Protein AF-A0A937ZVK9-F1 (afdb_monomer)

Mean predicted aligned error: 10.4 Å

Radius of gyration: 21.18 Å; Cα contacts (8 Å, |Δi|>4): 97; chains: 1; bounding box: 48×32×56 Å

pLDDT: mean 84.06, std 21.48, range [32.56, 97.94]

Foldseek 3Di:
DVVLQVVQVVQCVDPPDPDNHRPHDVRLPDADPNWHDDDDPHTPSNDDDDDDDDDDDDDDPPVVLVPDPDRDDQLFDFFFDDDPPPVVDDPPPPVRVLVRVVVRCVSRPDPDDDDDPDPPPPCPPPVPPPPPDDDDD

Secondary structure (DSSP, 8-state):
-HHHHHHHHHHHT-TT-S-----HHHHHSS-BTTB-EEETTEETTTSPPP-----------HHHHHTSTT----S--------S-GGGS-TTT-HHHHHHHHHHHHHS--SS-----TT-SS-TTTTTSSTT-PPP-

Structure (mmCIF, N/CA/C/O backbone):
data_AF-A0A937ZVK9-F1
#
_entry.id   AF-A0A937ZVK9-F1
#
loop_
_atom_site.group_PDB
_atom_site.id
_atom_site.type_symbol
_atom_site.label_atom_id
_atom_site.label_alt_id
_atom_site.label_comp_id
_atom_site.label_asym_id
_atom_site.label_entity_id
_atom_site.label_seq_id
_atom_site.pdbx_PDB_ins_code
_atom_site.Cartn_x
_atom_site.Cartn_y
_atom_site.Cartn_z
_atom_site.occupancy
_atom_site.B_iso_or_equiv
_atom_site.auth_seq_id
_atom_site.auth_comp_id
_atom_site.auth_asym_id
_atom_site.auth_atom_id
_atom_site.pdbx_PDB_model_num
ATOM 1 N N . MET A 1 1 ? 7.097 -7.601 -14.529 1.00 85.44 1 MET A N 1
ATOM 2 C CA . MET A 1 1 ? 7.194 -7.720 -13.062 1.00 85.44 1 MET A CA 1
ATOM 3 C C . MET A 1 1 ? 5.941 -8.402 -12.511 1.00 85.44 1 MET A C 1
ATOM 5 O O . MET A 1 1 ? 4.836 -7.990 -12.846 1.00 85.44 1 MET A O 1
ATOM 9 N N . ARG A 1 2 ? 6.080 -9.438 -11.664 1.00 95.50 2 ARG A N 1
ATOM 10 C CA . ARG A 1 2 ? 4.927 -10.175 -11.091 1.00 95.50 2 ARG A CA 1
ATOM 11 C C . ARG A 1 2 ? 4.076 -9.333 -10.129 1.00 95.50 2 ARG A C 1
ATOM 13 O O . ARG A 1 2 ? 2.863 -9.505 -10.084 1.00 95.50 2 ARG A O 1
ATOM 20 N N . ILE A 1 3 ? 4.695 -8.413 -9.385 1.00 96.81 3 ILE A N 1
ATOM 21 C CA . ILE A 1 3 ? 3.987 -7.553 -8.422 1.00 96.81 3 ILE A CA 1
ATOM 22 C C . ILE A 1 3 ? 3.055 -6.575 -9.148 1.00 96.81 3 ILE A C 1
ATOM 24 O O . ILE A 1 3 ? 1.878 -6.509 -8.803 1.00 96.81 3 ILE A O 1
ATOM 28 N N . ALA A 1 4 ? 3.545 -5.881 -10.181 1.00 96.81 4 ALA A N 1
ATOM 29 C CA . ALA A 1 4 ? 2.725 -4.981 -10.991 1.00 96.8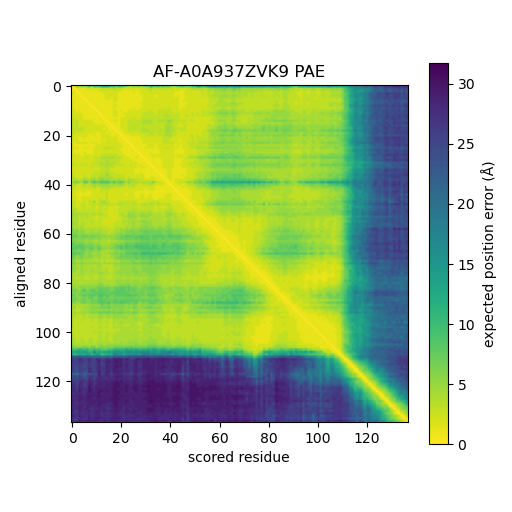1 4 ALA A CA 1
ATOM 30 C C . ALA A 1 4 ? 1.522 -5.709 -11.617 1.00 96.81 4 ALA A C 1
ATOM 32 O O . ALA A 1 4 ? 0.391 -5.258 -11.458 1.00 96.81 4 ALA A O 1
ATOM 33 N N . ALA A 1 5 ? 1.743 -6.878 -12.232 1.00 97.75 5 ALA A N 1
ATOM 34 C CA . ALA A 1 5 ? 0.668 -7.679 -12.823 1.00 97.75 5 ALA A CA 1
ATOM 35 C C . ALA A 1 5 ? -0.421 -8.039 -11.796 1.00 97.75 5 ALA A C 1
ATOM 37 O O . ALA A 1 5 ? -1.598 -7.779 -12.027 1.00 97.75 5 ALA A O 1
ATOM 38 N N . LYS A 1 6 ? -0.029 -8.534 -10.613 1.00 97.81 6 LYS A N 1
ATOM 39 C CA . LYS A 1 6 ? -0.964 -8.816 -9.510 1.00 97.81 6 LYS A CA 1
ATOM 40 C C . LYS A 1 6 ? -1.751 -7.569 -9.093 1.00 97.81 6 LYS A C 1
ATOM 42 O O . LYS A 1 6 ? -2.959 -7.637 -8.889 1.00 97.81 6 LYS A O 1
ATOM 47 N N . ASN A 1 7 ? -1.075 -6.430 -8.946 1.00 97.06 7 ASN A N 1
ATOM 48 C CA . ASN A 1 7 ? -1.726 -5.187 -8.536 1.00 97.06 7 ASN A CA 1
ATOM 49 C C . ASN A 1 7 ? -2.757 -4.722 -9.579 1.00 97.06 7 ASN A C 1
ATOM 51 O O . ASN A 1 7 ? -3.841 -4.285 -9.201 1.00 97.06 7 ASN A O 1
ATOM 55 N N . HIS A 1 8 ? -2.448 -4.863 -10.870 1.00 97.44 8 HIS A N 1
ATOM 56 C CA . HIS A 1 8 ? -3.358 -4.540 -11.970 1.00 97.44 8 HIS A CA 1
ATOM 57 C C . HIS A 1 8 ? -4.545 -5.510 -12.085 1.00 97.44 8 HIS A C 1
ATOM 59 O O . HIS A 1 8 ? -5.658 -5.058 -12.346 1.00 97.44 8 HIS A O 1
ATOM 65 N N . ALA A 1 9 ? -4.354 -6.801 -11.806 1.00 97.81 9 ALA A N 1
ATOM 66 C CA . ALA A 1 9 ? -5.454 -7.762 -11.709 1.00 97.81 9 ALA A CA 1
ATOM 67 C C . ALA A 1 9 ? -6.410 -7.407 -10.552 1.00 97.81 9 ALA A C 1
ATOM 69 O O . ALA A 1 9 ? -7.615 -7.264 -10.750 1.00 97.81 9 ALA A O 1
ATOM 70 N N . ASN A 1 10 ? -5.870 -7.136 -9.357 1.00 97.38 10 ASN A N 1
ATOM 71 C CA . ASN A 1 10 ? -6.672 -6.711 -8.203 1.00 97.38 10 ASN A CA 1
ATOM 72 C C . ASN A 1 10 ? -7.416 -5.390 -8.461 1.00 97.38 10 ASN A C 1
ATOM 74 O O . ASN A 1 10 ? -8.541 -5.204 -7.996 1.00 97.38 10 ASN A O 1
ATOM 78 N N . ALA A 1 11 ? -6.800 -4.472 -9.212 1.00 96.62 11 ALA A N 1
ATOM 79 C CA . ALA A 1 11 ? -7.377 -3.173 -9.535 1.00 96.62 11 ALA A CA 1
ATOM 80 C C . ALA A 1 11 ? -8.713 -3.282 -10.287 1.00 96.62 11 ALA A C 1
ATOM 82 O O . ALA A 1 11 ? -9.603 -2.473 -10.041 1.00 96.62 11 ALA A O 1
ATOM 83 N N . VAL A 1 12 ? -8.908 -4.288 -11.149 1.00 97.94 12 VAL A N 1
ATOM 84 C CA . VAL A 1 12 ? -10.161 -4.464 -11.914 1.00 97.94 12 VAL A CA 1
ATOM 85 C C . VAL A 1 12 ? -11.389 -4.607 -11.002 1.00 97.94 12 VAL A C 1
ATOM 87 O O . VAL A 1 12 ? -12.488 -4.168 -11.358 1.00 97.94 12 VAL A O 1
ATOM 90 N N . HIS A 1 13 ? -11.195 -5.142 -9.796 1.00 97.69 13 HIS A N 1
ATOM 91 C CA . HIS A 1 13 ? -12.251 -5.352 -8.806 1.00 97.69 13 HIS A CA 1
ATOM 92 C C . HIS A 1 13 ? -12.500 -4.143 -7.894 1.00 97.69 13 HIS A C 1
ATOM 94 O O . HIS A 1 13 ? -13.473 -4.137 -7.145 1.00 97.69 13 HIS A O 1
ATOM 100 N N . ASN A 1 14 ? -11.661 -3.105 -7.958 1.00 96.94 14 ASN A N 1
ATOM 101 C CA . ASN A 1 14 ? -11.826 -1.893 -7.164 1.00 96.94 14 ASN A CA 1
ATOM 102 C C . ASN A 1 14 ? -12.481 -0.781 -8.008 1.00 96.94 14 ASN A C 1
ATOM 104 O O . ASN A 1 14 ? -11.835 -0.261 -8.919 1.00 96.94 14 ASN A O 1
ATOM 108 N N . PRO A 1 15 ? -13.723 -0.354 -7.713 1.00 96.38 15 PRO A N 1
ATOM 109 C CA . PRO A 1 15 ? -14.381 0.710 -8.472 1.00 96.38 15 PRO A CA 1
ATOM 110 C C . PRO A 1 15 ? -13.707 2.083 -8.326 1.00 96.38 15 PRO A C 1
ATOM 112 O O . PRO A 1 15 ? -13.919 2.940 -9.176 1.00 96.38 15 PRO A O 1
ATOM 115 N N . PHE A 1 16 ? -12.880 2.287 -7.297 1.00 95.75 16 PHE A N 1
ATOM 116 C CA . PHE A 1 16 ? -12.209 3.561 -7.017 1.00 95.75 16 PHE A CA 1
ATOM 117 C C . PHE A 1 16 ? -10.805 3.669 -7.625 1.00 95.75 16 PHE A C 1
ATOM 119 O O . PHE A 1 16 ? -10.096 4.648 -7.394 1.00 95.75 16 PHE A O 1
ATOM 126 N N . VAL A 1 17 ? -10.345 2.656 -8.363 1.00 95.75 17 VAL A N 1
ATOM 127 C CA . VAL A 1 17 ? -9.000 2.688 -8.940 1.00 95.75 17 VAL A CA 1
ATOM 128 C C . VAL A 1 17 ? -8.934 3.625 -10.147 1.00 95.75 17 VAL A C 1
ATOM 130 O O . VAL A 1 17 ? -9.829 3.646 -10.988 1.00 95.75 17 VAL A O 1
ATOM 133 N N . ARG A 1 18 ? -7.822 4.350 -10.303 1.00 93.94 18 ARG A N 1
ATOM 134 C CA . ARG A 1 18 ? -7.633 5.239 -11.461 1.00 93.94 18 ARG A CA 1
ATOM 135 C C . ARG A 1 18 ? -7.324 4.507 -12.771 1.00 93.94 18 ARG A C 1
ATOM 137 O O . ARG A 1 18 ? -7.702 4.982 -13.833 1.00 93.94 18 ARG A O 1
ATOM 144 N N . ILE A 1 19 ? -6.621 3.372 -12.721 1.00 92.38 19 ILE A N 1
ATOM 145 C CA . ILE A 1 19 ? -6.506 2.453 -13.866 1.00 92.38 19 ILE A CA 1
ATOM 146 C C . ILE A 1 19 ? -7.199 1.155 -13.506 1.00 92.38 19 ILE A C 1
ATOM 148 O O . ILE A 1 19 ? -6.662 0.346 -12.753 1.00 92.38 19 ILE A O 1
ATOM 152 N N . ARG A 1 20 ? -8.374 0.949 -14.094 1.00 95.62 20 ARG A N 1
ATOM 153 C CA . ARG A 1 20 ? -9.175 -0.257 -13.909 1.00 95.62 20 ARG A CA 1
ATOM 154 C C . ARG A 1 20 ? -8.953 -1.230 -15.064 1.00 95.62 20 ARG A C 1
ATOM 156 O O . ARG A 1 20 ? -9.856 -1.512 -15.842 1.00 95.62 20 ARG A O 1
ATOM 163 N N . ARG A 1 21 ? -7.705 -1.680 -15.215 1.00 95.38 21 ARG A N 1
ATOM 164 C CA . ARG A 1 21 ? -7.278 -2.574 -16.297 1.00 95.38 21 ARG A CA 1
ATOM 165 C C . ARG A 1 21 ? -6.253 -3.574 -15.787 1.00 95.38 21 ARG A C 1
ATOM 167 O O . ARG A 1 21 ? -5.234 -3.160 -15.227 1.00 95.38 21 ARG A O 1
ATOM 174 N N . ASP A 1 22 ? -6.503 -4.849 -16.063 1.00 97.19 22 ASP A N 1
ATOM 175 C CA . ASP A 1 22 ? -5.486 -5.884 -15.953 1.00 97.19 22 ASP A CA 1
ATOM 176 C C . ASP A 1 22 ? -4.530 -5.770 -17.146 1.00 97.19 22 ASP A C 1
ATOM 178 O O . ASP A 1 22 ? -4.947 -5.757 -18.306 1.00 97.19 22 ASP A O 1
ATOM 182 N N . LEU A 1 23 ? -3.245 -5.602 -16.849 1.00 95.88 23 LEU A N 1
ATOM 183 C CA . LEU A 1 23 ? -2.192 -5.476 -17.851 1.00 95.88 23 LEU A CA 1
ATOM 184 C C . LEU A 1 23 ? -1.501 -6.815 -18.127 1.00 95.88 23 LEU A C 1
ATOM 186 O O . LEU A 1 23 ? -0.860 -6.956 -19.163 1.00 95.88 23 LEU A O 1
ATOM 190 N N . GLY A 1 24 ? -1.614 -7.791 -17.225 1.00 97.06 24 GLY A N 1
ATOM 191 C CA . GLY A 1 24 ? -0.896 -9.055 -17.328 1.00 97.06 24 GLY A CA 1
ATOM 192 C C . GLY A 1 24 ? 0.623 -8.937 -17.141 1.00 97.06 24 GLY A C 1
ATOM 193 O O . GLY A 1 24 ? 1.218 -7.853 -17.077 1.00 97.06 24 GLY A O 1
ATOM 194 N N . PHE A 1 25 ? 1.280 -10.092 -17.024 1.00 97.50 25 PHE A N 1
ATOM 195 C CA . PHE A 1 25 ? 2.725 -10.166 -16.803 1.00 97.50 25 PHE A CA 1
ATOM 196 C C . PHE A 1 25 ? 3.525 -9.723 -18.032 1.00 97.50 25 PHE A C 1
ATOM 198 O O . PHE A 1 25 ? 4.467 -8.943 -17.877 1.00 97.50 25 PHE A O 1
ATOM 205 N N . ASP A 1 26 ? 3.121 -10.156 -19.227 1.00 97.31 26 ASP A N 1
ATOM 206 C CA . ASP A 1 26 ? 3.858 -9.919 -20.476 1.00 97.31 26 ASP A CA 1
ATOM 207 C C . ASP A 1 26 ? 3.914 -8.442 -20.866 1.00 97.31 26 ASP A C 1
ATOM 209 O O . ASP A 1 26 ? 4.878 -8.007 -21.483 1.00 97.31 26 ASP A O 1
ATOM 213 N N . PHE A 1 27 ? 2.938 -7.636 -20.440 1.00 96.94 27 PHE A N 1
ATOM 214 C CA . PHE A 1 27 ? 3.010 -6.181 -20.576 1.00 96.94 27 PHE A CA 1
ATOM 215 C C . PHE A 1 27 ? 3.898 -5.544 -19.498 1.00 96.94 27 PHE A C 1
ATOM 217 O O . PHE A 1 27 ? 4.691 -4.641 -19.767 1.00 96.94 27 PHE A O 1
ATOM 224 N N . CYS A 1 28 ? 3.769 -6.000 -18.249 1.00 96.94 28 CYS A N 1
ATOM 225 C CA . CYS A 1 28 ? 4.472 -5.409 -17.108 1.00 96.94 28 CYS A CA 1
ATOM 226 C C . CYS A 1 28 ? 5.962 -5.787 -17.039 1.00 96.94 28 CYS A C 1
ATOM 228 O O . CYS A 1 28 ? 6.670 -5.292 -16.163 1.00 96.94 28 CYS A O 1
ATOM 230 N N . ASN A 1 29 ? 6.441 -6.757 -17.824 1.00 95.88 29 ASN A N 1
ATOM 231 C CA . ASN A 1 29 ? 7.787 -7.321 -17.685 1.00 95.88 29 ASN A CA 1
ATOM 232 C C . ASN A 1 29 ? 8.867 -6.746 -18.610 1.00 95.88 29 ASN A C 1
ATOM 234 O O . ASN A 1 29 ? 9.938 -6.419 -18.097 1.00 95.88 29 ASN A O 1
ATOM 238 N N . PRO A 1 30 ? 8.656 -6.620 -19.927 1.00 95.81 30 PRO A N 1
ATOM 239 C CA . PRO A 1 30 ? 9.646 -6.024 -20.807 1.00 95.81 30 PRO A CA 1
ATOM 240 C C . PRO A 1 30 ? 9.595 -4.495 -20.735 1.00 95.81 30 PRO A C 1
ATOM 242 O O . PRO A 1 30 ? 8.565 -3.894 -20.423 1.00 95.81 30 PRO A O 1
ATOM 245 N N . VAL A 1 31 ? 10.727 -3.865 -21.040 1.00 96.94 31 VAL A N 1
ATOM 246 C CA . VAL A 1 31 ? 10.738 -2.443 -21.399 1.00 96.94 31 VAL A CA 1
ATOM 247 C C . VAL A 1 31 ? 10.094 -2.313 -22.779 1.00 96.94 31 VAL A C 1
ATOM 249 O O . VAL A 1 31 ? 10.354 -3.125 -23.662 1.00 96.94 31 VAL A O 1
ATOM 252 N N . SER A 1 32 ? 9.232 -1.318 -22.958 1.00 96.75 32 SER A N 1
ATOM 253 C CA . SER A 1 32 ? 8.613 -1.009 -24.252 1.00 96.75 32 SER A CA 1
ATOM 254 C C . SER A 1 32 ? 8.248 0.468 -24.330 1.00 96.75 32 SER A C 1
ATOM 256 O O . SER A 1 32 ? 8.200 1.142 -23.302 1.00 96.75 32 SER A O 1
ATOM 258 N N . ASP A 1 33 ? 7.866 0.953 -25.510 1.00 97.06 33 ASP A N 1
ATOM 259 C CA . ASP A 1 33 ? 7.380 2.330 -25.692 1.00 97.06 33 ASP A CA 1
ATOM 260 C C . ASP A 1 33 ? 6.178 2.649 -24.784 1.00 97.06 33 ASP A C 1
ATOM 262 O O . ASP A 1 33 ? 5.997 3.768 -24.302 1.00 97.06 33 ASP A O 1
ATOM 266 N N . ARG A 1 34 ? 5.354 1.634 -24.482 1.00 95.06 34 ARG A N 1
ATOM 267 C CA . ARG A 1 34 ? 4.197 1.746 -23.577 1.00 95.06 34 ARG A CA 1
ATOM 268 C C . ARG A 1 34 ? 4.505 1.358 -22.129 1.00 95.06 34 ARG A C 1
ATOM 270 O O . ARG A 1 34 ? 3.636 1.514 -21.269 1.00 95.06 34 ARG A O 1
ATOM 277 N N . ASN A 1 35 ? 5.708 0.895 -21.826 1.00 96.81 35 ASN A N 1
ATOM 278 C CA . ASN A 1 35 ? 6.172 0.635 -20.468 1.00 96.81 35 ASN A CA 1
ATOM 279 C C . ASN A 1 35 ?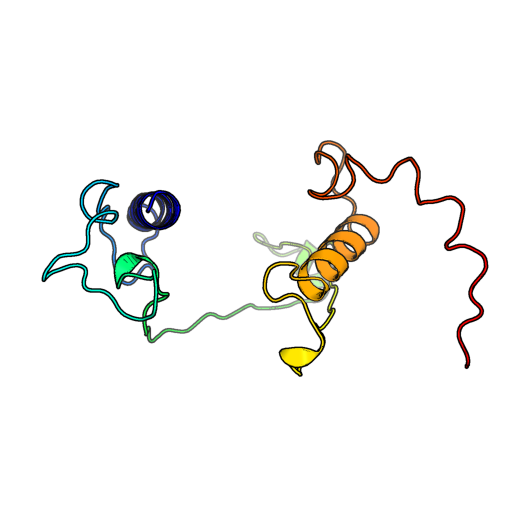 7.673 0.955 -20.356 1.00 96.81 35 ASN A C 1
ATOM 281 O O . ASN A 1 35 ? 8.490 0.040 -20.210 1.00 96.81 35 ASN A O 1
ATOM 285 N N . PRO A 1 36 ? 8.050 2.240 -20.500 1.00 97.31 36 PRO A N 1
ATOM 286 C CA . PRO A 1 36 ? 9.450 2.629 -20.561 1.00 97.31 36 PRO A CA 1
ATOM 287 C C . PRO A 1 36 ? 10.123 2.483 -19.195 1.00 97.31 36 PRO A C 1
ATOM 289 O O . PRO A 1 36 ? 9.456 2.421 -18.155 1.00 97.31 36 PRO A O 1
ATOM 292 N N . CYS A 1 37 ? 11.455 2.463 -19.211 1.00 97.12 37 CYS A N 1
ATOM 293 C CA . CYS A 1 37 ? 12.257 2.625 -18.005 1.00 97.12 37 CYS A CA 1
ATOM 294 C C . CYS A 1 37 ? 12.036 4.028 -17.415 1.00 97.12 37 CYS A C 1
ATOM 296 O O . CYS A 1 37 ? 11.961 5.007 -18.156 1.00 97.12 37 CYS A O 1
ATOM 298 N N . VAL A 1 38 ? 11.912 4.110 -16.090 1.00 96.31 38 VAL A N 1
ATOM 299 C CA . VAL A 1 38 ? 11.725 5.364 -15.344 1.00 96.31 38 VAL A CA 1
ATOM 300 C C . VAL A 1 38 ? 12.957 5.675 -14.500 1.00 96.31 38 VAL A C 1
ATOM 302 O O . VAL A 1 38 ? 13.457 6.793 -14.540 1.00 96.31 38 VAL A O 1
ATOM 305 N N . ALA A 1 39 ? 13.456 4.693 -13.744 1.00 94.12 39 ALA A N 1
ATOM 306 C CA . ALA A 1 39 ? 14.642 4.849 -12.906 1.00 94.12 39 ALA A CA 1
ATOM 307 C C . ALA A 1 39 ? 15.311 3.493 -12.656 1.00 94.12 39 ALA A C 1
ATOM 309 O O . ALA A 1 39 ? 14.681 2.580 -12.122 1.00 94.12 39 ALA A O 1
ATOM 310 N N . GLY A 1 40 ? 16.593 3.357 -13.004 1.00 90.62 40 GLY A N 1
ATOM 311 C CA . GLY A 1 40 ? 17.341 2.110 -12.811 1.00 90.62 40 GLY A CA 1
ATOM 312 C C . GLY A 1 40 ? 16.598 0.892 -13.395 1.00 90.62 40 GLY A C 1
ATOM 313 O O . GLY A 1 40 ? 16.300 0.890 -14.586 1.00 90.62 40 GLY A O 1
ATOM 314 N N . PRO A 1 41 ? 16.272 -0.144 -12.598 1.00 90.75 41 PRO A N 1
ATOM 315 C CA . PRO A 1 41 ? 15.545 -1.323 -13.080 1.00 90.75 41 PRO A CA 1
ATOM 316 C C . PRO A 1 41 ? 14.015 -1.138 -13.166 1.00 90.75 41 PRO A C 1
ATOM 318 O O . PRO A 1 41 ? 13.315 -2.079 -13.562 1.00 90.75 41 PRO A O 1
ATOM 321 N N . PHE A 1 42 ? 13.480 0.018 -12.755 1.00 94.69 42 PHE A N 1
ATOM 322 C CA . PHE A 1 42 ? 12.042 0.257 -12.628 1.00 94.69 42 PHE A CA 1
ATOM 323 C C . PHE A 1 42 ? 11.419 0.770 -13.924 1.00 94.69 42 PHE A C 1
ATOM 325 O O . PHE A 1 42 ? 11.884 1.740 -14.526 1.00 94.69 42 PHE A O 1
ATOM 332 N N . ARG A 1 43 ? 10.310 0.141 -14.317 1.00 96.56 43 ARG A N 1
ATOM 333 C CA . ARG A 1 43 ? 9.468 0.534 -15.452 1.00 96.56 43 ARG A CA 1
ATOM 334 C C . ARG A 1 43 ? 8.270 1.341 -14.977 1.00 96.56 43 ARG A C 1
ATOM 336 O O . ARG A 1 43 ? 7.911 1.320 -13.802 1.00 96.56 43 ARG A O 1
ATOM 343 N N . ARG A 1 44 ? 7.569 1.982 -15.910 1.00 96.44 44 ARG A N 1
ATOM 344 C CA . ARG A 1 44 ? 6.365 2.774 -15.614 1.00 96.44 44 ARG A CA 1
ATOM 345 C C . ARG A 1 44 ? 5.289 2.007 -14.837 1.00 96.44 44 ARG A C 1
ATOM 347 O O . ARG A 1 44 ? 4.615 2.607 -14.006 1.00 96.44 44 ARG A O 1
ATOM 354 N N . THR A 1 45 ? 5.110 0.712 -15.092 1.00 96.69 45 THR A N 1
ATOM 355 C CA . THR A 1 45 ? 4.161 -0.136 -14.344 1.00 96.69 45 THR A CA 1
ATOM 356 C C . THR A 1 45 ? 4.616 -0.486 -12.927 1.00 96.69 45 THR A C 1
ATOM 358 O O . THR A 1 45 ? 3.797 -0.930 -12.128 1.00 96.69 45 THR A O 1
ATOM 361 N N . ASP A 1 46 ? 5.902 -0.319 -12.617 1.00 95.94 46 ASP A N 1
ATOM 362 C CA . ASP A 1 46 ? 6.478 -0.644 -11.308 1.00 95.94 46 ASP A CA 1
ATOM 363 C C . ASP A 1 46 ? 6.343 0.537 -10.330 1.00 95.94 46 ASP A C 1
ATOM 365 O O . ASP A 1 46 ? 6.369 0.355 -9.113 1.00 95.94 46 ASP A O 1
ATOM 369 N N . CYS A 1 47 ? 6.170 1.751 -10.855 1.00 95.00 47 CYS A N 1
ATOM 370 C CA . CYS A 1 47 ? 6.017 2.965 -10.067 1.00 95.00 47 CYS A CA 1
ATOM 371 C C . CYS A 1 47 ? 4.558 3.186 -9.648 1.00 95.00 47 CYS A C 1
ATOM 373 O O . CYS A 1 47 ? 3.620 2.995 -10.432 1.00 95.00 47 CYS A O 1
ATOM 375 N N . SER A 1 48 ? 4.363 3.677 -8.419 1.00 93.25 48 SER A N 1
ATOM 376 C CA . SER A 1 48 ? 3.076 4.257 -8.049 1.00 93.25 48 SER A CA 1
ATOM 377 C C . SER A 1 48 ? 2.779 5.432 -8.975 1.00 93.25 48 SER A C 1
ATOM 379 O O . SER A 1 48 ? 3.662 6.099 -9.518 1.00 93.25 48 SER A O 1
ATOM 381 N N . ARG A 1 49 ? 1.498 5.659 -9.211 1.00 89.81 49 ARG A N 1
ATOM 382 C CA . ARG A 1 49 ? 1.078 6.644 -10.188 1.00 89.81 49 ARG A CA 1
ATOM 383 C C . ARG A 1 49 ? 0.609 7.912 -9.477 1.00 89.81 49 ARG A C 1
ATOM 385 O O . ARG A 1 49 ? -0.163 7.822 -8.523 1.00 89.81 49 ARG A O 1
ATOM 392 N N . VAL A 1 50 ? 0.942 9.069 -10.040 1.00 94.12 50 VAL A N 1
ATOM 393 C CA . VAL A 1 50 ? 0.370 10.363 -9.636 1.00 94.12 50 VAL A CA 1
ATOM 394 C C . VAL A 1 50 ? -1.151 10.299 -9.770 1.00 94.12 50 VAL A C 1
ATOM 396 O O . VAL A 1 50 ? -1.654 9.899 -10.826 1.00 94.12 50 VAL A O 1
ATOM 399 N N . SER A 1 51 ? -1.862 10.576 -8.680 1.00 93.81 51 SER A N 1
ATOM 400 C CA . SER A 1 51 ? -3.315 10.440 -8.573 1.00 93.81 51 SER A CA 1
ATOM 401 C C . SER A 1 51 ? -3.873 11.570 -7.724 1.00 93.81 51 SER A C 1
ATOM 403 O O . SER A 1 51 ? -3.316 11.843 -6.665 1.00 93.81 51 SER A O 1
ATOM 405 N N . ASP A 1 52 ? -5.005 12.117 -8.146 1.00 96.12 52 ASP A N 1
ATOM 406 C CA . ASP A 1 52 ? -5.835 12.995 -7.326 1.00 96.12 52 ASP A CA 1
ATOM 407 C C . ASP A 1 52 ? -6.949 12.171 -6.671 1.00 96.12 52 ASP A C 1
ATOM 409 O O . ASP A 1 52 ? -7.439 11.197 -7.254 1.00 96.12 52 ASP A O 1
ATOM 413 N N . GLY A 1 53 ? -7.339 12.527 -5.448 1.00 93.81 53 GLY A N 1
ATOM 414 C CA . GLY A 1 53 ? -8.405 11.834 -4.730 1.00 93.81 53 GLY A CA 1
ATOM 415 C C . GLY A 1 53 ? -8.514 12.243 -3.265 1.00 93.81 53 GLY A C 1
ATOM 416 O O . GLY A 1 53 ? -7.656 12.944 -2.733 1.00 93.81 53 GLY A O 1
ATOM 417 N N . VAL A 1 54 ? -9.578 11.776 -2.611 1.00 96.94 54 VAL A N 1
ATOM 418 C CA . VAL A 1 54 ? -9.860 12.024 -1.192 1.00 96.94 54 VAL A CA 1
ATOM 419 C C . VAL A 1 54 ? -10.344 10.744 -0.516 1.00 96.94 54 VAL A C 1
ATOM 421 O O . VAL A 1 54 ? -11.038 9.929 -1.123 1.00 96.94 54 VAL A O 1
ATOM 424 N N . ALA A 1 55 ? -9.984 10.574 0.753 1.00 96.38 55 ALA A N 1
ATOM 425 C CA . ALA A 1 55 ? -10.517 9.543 1.632 1.00 96.38 55 ALA A CA 1
ATOM 426 C C . ALA A 1 55 ? -10.785 10.155 3.012 1.00 96.38 55 ALA A C 1
ATOM 428 O O . ALA A 1 55 ? -10.021 11.003 3.470 1.00 96.38 55 ALA A O 1
ATOM 429 N N . ALA A 1 56 ? -11.857 9.720 3.674 1.00 96.81 56 ALA A N 1
ATOM 430 C CA . ALA A 1 56 ? -12.240 10.191 5.001 1.00 96.81 56 ALA A CA 1
ATOM 431 C C . ALA A 1 56 ? -12.572 9.008 5.917 1.00 96.81 56 ALA A C 1
ATOM 433 O O . ALA A 1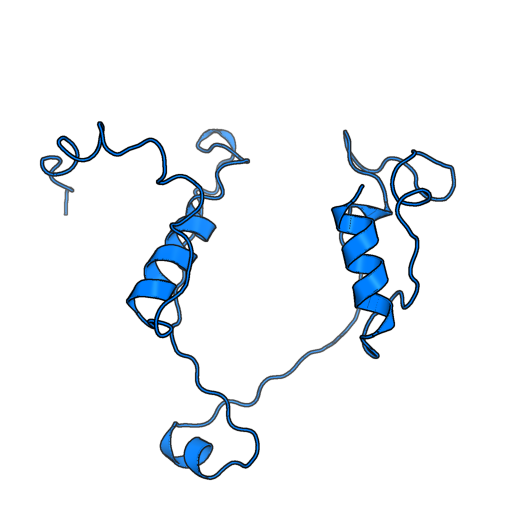 56 ? -13.113 7.996 5.470 1.00 96.81 56 ALA A O 1
ATOM 434 N N . ILE A 1 57 ? -12.253 9.150 7.205 1.00 94.94 57 ILE A N 1
ATOM 435 C CA . ILE A 1 57 ? -12.592 8.187 8.256 1.00 94.94 57 ILE A CA 1
ATOM 436 C C . ILE A 1 57 ? -13.284 8.958 9.378 1.00 94.94 57 ILE A C 1
ATOM 438 O O . ILE A 1 57 ? -12.756 9.961 9.854 1.00 94.94 57 ILE A O 1
ATOM 442 N N . VAL A 1 58 ? -14.443 8.471 9.820 1.00 94.19 58 VAL A N 1
ATOM 443 C CA . VAL A 1 58 ? -15.126 8.976 11.017 1.00 94.19 58 VAL A CA 1
ATOM 444 C C . VAL A 1 58 ? -14.696 8.126 12.203 1.00 94.19 58 VAL A C 1
ATOM 446 O O . VAL A 1 58 ? -14.758 6.897 12.148 1.00 94.19 58 VAL A O 1
ATOM 449 N N . ARG A 1 59 ? -14.236 8.778 13.270 1.00 94.56 59 ARG A N 1
ATOM 450 C CA . ARG A 1 59 ? -13.862 8.121 14.523 1.00 94.56 59 ARG A CA 1
ATOM 451 C C . ARG A 1 59 ? -14.879 8.479 15.593 1.00 94.56 59 ARG A C 1
ATOM 453 O O . ARG A 1 59 ? -15.282 9.632 15.695 1.00 94.56 59 ARG A O 1
ATOM 460 N N . ALA A 1 60 ? -15.244 7.485 16.385 1.00 95.12 60 ALA A N 1
ATOM 461 C CA . ALA A 1 60 ? -16.102 7.633 17.546 1.00 95.12 60 ALA A CA 1
ATOM 462 C C . ALA A 1 60 ? -15.448 6.937 18.742 1.00 95.12 60 ALA A C 1
ATOM 464 O O . ALA A 1 60 ? -14.556 6.097 18.573 1.00 95.12 60 ALA A O 1
ATOM 465 N N . GLU A 1 61 ? -15.885 7.306 19.940 1.00 95.12 61 GLU A N 1
ATOM 466 C CA . GLU A 1 61 ? -15.544 6.579 21.157 1.00 95.12 61 GLU A CA 1
ATOM 467 C C . GLU A 1 61 ? -16.077 5.142 21.099 1.00 95.12 61 GLU A C 1
ATOM 469 O O . GLU A 1 61 ? -17.034 4.859 20.380 1.00 95.12 61 GLU A O 1
ATOM 474 N N . ALA A 1 62 ? -15.450 4.224 21.838 1.00 92.94 62 ALA A N 1
ATOM 475 C CA . ALA A 1 62 ? -15.808 2.810 21.822 1.00 92.94 62 ALA A CA 1
ATOM 476 C C . ALA A 1 62 ? -17.277 2.560 22.201 1.00 92.94 62 ALA A C 1
ATOM 478 O O . ALA A 1 62 ? -17.922 1.744 21.547 1.00 92.94 62 ALA A O 1
ATOM 479 N N . GLU A 1 63 ? -17.813 3.278 23.194 1.00 94.81 63 GLU A N 1
ATOM 480 C CA . GLU A 1 63 ? -19.225 3.173 23.590 1.00 94.81 63 GLU A CA 1
ATOM 481 C C . GLU A 1 63 ? -20.174 3.596 22.464 1.00 94.81 63 GLU A C 1
ATOM 483 O O . GLU A 1 63 ? -21.064 2.840 22.086 1.00 94.81 63 GLU A O 1
ATOM 488 N N . VAL A 1 64 ? -19.926 4.745 21.831 1.00 95.81 64 VAL A N 1
ATOM 489 C CA . VAL A 1 64 ? -20.722 5.218 20.691 1.00 95.81 64 VAL A CA 1
ATOM 490 C C . VAL A 1 64 ? -20.588 4.260 19.506 1.00 95.81 64 VAL A C 1
ATOM 492 O O . VAL A 1 64 ? -21.580 3.886 18.883 1.00 95.81 64 VAL A O 1
ATOM 495 N N . ALA A 1 65 ? -19.363 3.825 19.200 1.00 94.81 65 ALA A N 1
ATOM 496 C CA . ALA A 1 65 ? -19.078 2.920 18.096 1.00 94.81 65 ALA A CA 1
ATOM 497 C C . ALA A 1 65 ? -19.742 1.547 18.273 1.00 94.81 65 ALA A C 1
ATOM 499 O O . ALA A 1 65 ? -20.150 0.956 17.277 1.00 94.81 65 ALA A O 1
ATOM 500 N N . ALA A 1 66 ? -19.902 1.056 19.507 1.00 92.94 66 ALA A N 1
ATOM 501 C CA . ALA A 1 66 ? -20.559 -0.222 19.792 1.00 92.94 66 ALA A CA 1
ATOM 502 C C . ALA A 1 66 ? -22.022 -0.268 19.319 1.00 92.94 66 ALA A C 1
ATOM 504 O O . ALA A 1 66 ? -22.548 -1.348 19.054 1.00 92.94 66 ALA A O 1
ATOM 505 N N . HIS A 1 67 ? -22.658 0.894 19.156 1.00 95.25 67 HIS A N 1
ATOM 506 C CA . HIS A 1 67 ? -24.021 1.017 18.646 1.00 95.25 67 HIS A CA 1
ATOM 507 C C . HIS A 1 67 ? -24.094 1.296 17.130 1.00 95.25 67 HIS A C 1
ATOM 509 O O . HIS A 1 67 ? -25.190 1.369 16.575 1.00 95.25 67 HIS A O 1
ATOM 515 N N . LEU A 1 68 ? -22.961 1.440 16.426 1.00 95.44 68 LEU A N 1
ATOM 516 C CA . LEU A 1 68 ? -22.931 1.716 14.984 1.00 95.44 68 LEU A CA 1
ATOM 517 C C . LEU A 1 68 ? -22.872 0.424 14.157 1.00 95.44 68 LEU A C 1
ATOM 519 O O . LEU A 1 68 ? -21.995 -0.418 14.337 1.00 95.44 68 LEU A O 1
ATOM 523 N N . ALA A 1 69 ? -23.730 0.321 13.139 1.00 94.75 69 ALA A N 1
ATOM 524 C CA . ALA A 1 69 ? -23.885 -0.888 12.319 1.00 94.75 69 ALA A CA 1
ATOM 525 C C . ALA A 1 69 ? -22.623 -1.343 11.550 1.00 94.75 69 ALA A C 1
ATOM 527 O O . ALA A 1 69 ? -22.538 -2.494 11.130 1.00 94.75 69 ALA A O 1
ATOM 528 N N . ARG A 1 70 ? -21.655 -0.447 11.312 1.00 93.19 70 ARG A N 1
ATOM 529 C CA . ARG A 1 70 ? -20.431 -0.725 10.530 1.00 93.19 70 ARG A CA 1
ATOM 530 C C . ARG A 1 70 ? -19.147 -0.404 11.296 1.00 93.19 70 ARG A C 1
ATOM 532 O O . ARG A 1 70 ? -18.124 -0.111 10.677 1.00 93.19 70 ARG A O 1
ATOM 539 N N . ALA A 1 71 ? -19.201 -0.409 12.626 1.00 94.50 71 ALA A N 1
ATOM 540 C CA . ALA A 1 71 ? -18.030 -0.122 13.440 1.00 94.50 71 ALA A CA 1
ATOM 541 C C . ALA A 1 71 ? -16.926 -1.170 13.245 1.00 94.50 71 ALA A C 1
ATOM 543 O O . ALA A 1 71 ? -17.167 -2.376 13.259 1.00 94.50 71 ALA A O 1
ATOM 544 N N . ILE A 1 72 ? -15.695 -0.682 13.104 1.00 92.81 72 ILE A N 1
ATOM 545 C CA . ILE A 1 72 ? -14.475 -1.486 13.161 1.00 92.81 72 ILE A CA 1
ATOM 546 C C . ILE A 1 72 ? -13.563 -0.913 14.245 1.00 92.81 72 ILE A C 1
ATOM 548 O O . ILE A 1 72 ? -13.428 0.302 14.379 1.00 92.81 72 ILE A O 1
ATOM 552 N N . GLY A 1 73 ? -12.948 -1.792 15.035 1.00 91.25 73 GLY A N 1
ATOM 553 C CA . GLY A 1 73 ? -12.022 -1.404 16.098 1.00 91.25 73 GLY A CA 1
ATOM 554 C C . GLY A 1 73 ? -10.565 -1.441 15.640 1.00 91.25 73 GLY A C 1
ATOM 555 O O . GLY A 1 73 ? -10.158 -2.347 14.911 1.00 91.25 73 GLY A O 1
ATOM 556 N N . PHE A 1 74 ? -9.756 -0.498 16.122 1.00 91.75 74 PHE A N 1
ATOM 557 C CA . PHE A 1 74 ? -8.299 -0.578 16.007 1.00 91.75 74 PHE A CA 1
ATOM 558 C C . PHE A 1 74 ? -7.759 -1.514 17.094 1.00 91.75 74 PHE A C 1
ATOM 560 O O . PHE A 1 74 ? -7.962 -1.260 18.277 1.00 91.75 74 PHE A O 1
ATOM 567 N N . ARG A 1 75 ? -7.084 -2.603 16.703 1.00 91.56 75 ARG A N 1
ATOM 568 C CA . ARG A 1 75 ? -6.496 -3.571 17.652 1.00 91.56 75 ARG A CA 1
ATOM 569 C C . ARG A 1 75 ? -5.140 -3.138 18.203 1.00 91.56 75 ARG A C 1
ATOM 571 O O . ARG A 1 75 ? -4.803 -3.519 19.312 1.00 91.56 75 ARG A O 1
ATOM 578 N N . ALA A 1 76 ? -4.389 -2.367 17.428 1.00 95.06 76 ALA A N 1
ATOM 579 C CA . ALA A 1 76 ? -3.114 -1.787 17.819 1.00 95.06 76 ALA A CA 1
ATOM 580 C C . ALA A 1 76 ? -2.883 -0.498 17.030 1.00 95.06 76 ALA A C 1
ATOM 582 O O . ALA A 1 76 ? -3.387 -0.359 15.907 1.00 95.06 76 ALA A O 1
ATOM 583 N N . ARG A 1 77 ? -2.083 0.419 17.582 1.00 94.44 77 ARG A N 1
ATOM 584 C CA . ARG A 1 77 ? -1.530 1.547 16.822 1.00 94.44 77 ARG A CA 1
ATOM 585 C C . ARG A 1 77 ? -0.057 1.725 17.186 1.00 94.44 77 ARG A C 1
ATOM 587 O O . ARG A 1 77 ? 0.281 2.191 18.266 1.00 94.44 77 ARG A O 1
ATOM 594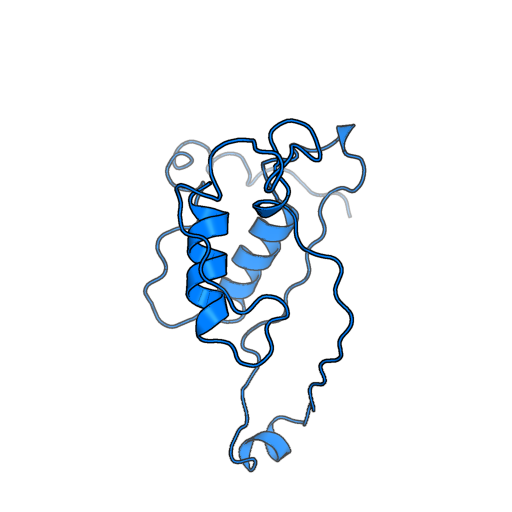 N N . VAL A 1 78 ? 0.835 1.386 16.264 1.00 97.38 78 VAL A N 1
ATOM 595 C CA . VAL A 1 78 ? 2.272 1.537 16.499 1.00 97.38 78 VAL A CA 1
ATOM 596 C C . VAL A 1 78 ? 2.892 2.398 15.420 1.00 97.38 78 VAL A C 1
ATOM 598 O O . VAL A 1 78 ? 2.674 2.181 14.231 1.00 97.38 78 VAL A O 1
ATOM 601 N N . GLN A 1 79 ? 3.709 3.349 15.860 1.00 97.31 79 GLN A N 1
ATOM 602 C CA . GLN A 1 79 ? 4.614 4.104 15.012 1.00 97.31 79 GLN A CA 1
ATOM 603 C C . GLN A 1 79 ? 6.056 3.695 15.329 1.00 97.31 79 GLN A C 1
ATOM 605 O O . GLN A 1 79 ? 6.453 3.598 16.491 1.00 97.31 79 GLN A O 1
ATOM 610 N N . ALA A 1 80 ? 6.849 3.502 14.283 1.00 96.12 80 ALA A N 1
ATOM 611 C CA . ALA A 1 80 ? 8.300 3.493 14.348 1.00 96.12 80 ALA A CA 1
ATOM 612 C C . ALA A 1 80 ? 8.834 4.205 13.101 1.00 96.12 80 ALA A C 1
ATOM 614 O O . ALA A 1 80 ? 8.181 4.197 12.058 1.00 96.12 80 ALA A O 1
ATOM 615 N N . ASN A 1 81 ? 10.000 4.827 13.223 1.00 94.69 81 ASN A N 1
ATOM 616 C CA . ASN A 1 81 ? 10.659 5.520 12.124 1.00 94.69 81 ASN A CA 1
ATOM 617 C C . ASN A 1 81 ? 11.955 4.788 11.779 1.00 94.69 81 ASN A C 1
ATOM 619 O O . ASN A 1 81 ? 12.606 4.233 12.665 1.00 94.69 81 ASN A O 1
ATOM 623 N N . ASP A 1 82 ? 12.334 4.834 10.508 1.00 93.06 82 ASP A N 1
ATOM 624 C CA . ASP A 1 82 ? 13.688 4.495 10.086 1.00 93.06 82 ASP A CA 1
ATOM 625 C C . ASP A 1 82 ? 14.650 5.662 10.337 1.00 93.06 82 ASP A C 1
ATOM 627 O O . ASP A 1 82 ? 14.250 6.825 10.456 1.00 93.06 82 ASP A O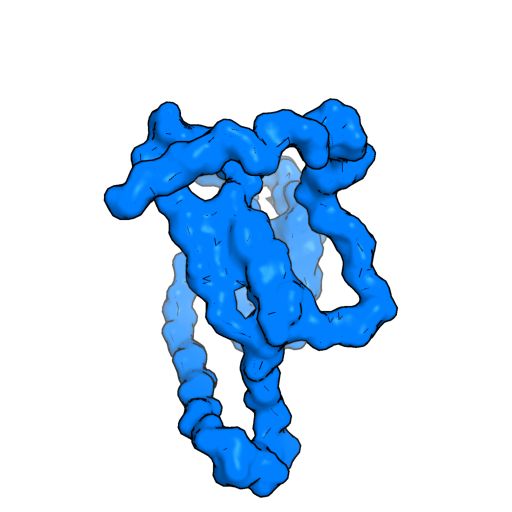 1
ATOM 631 N N . VAL A 1 83 ? 15.943 5.344 10.369 1.00 92.62 83 VAL A N 1
ATOM 632 C CA . VAL A 1 83 ? 17.010 6.348 10.355 1.00 92.62 83 VAL A CA 1
ATOM 633 C C . VAL A 1 83 ? 16.951 7.105 9.026 1.00 92.62 83 VAL A C 1
ATOM 635 O O . VAL A 1 83 ? 17.030 6.510 7.952 1.00 92.62 83 VAL A O 1
ATOM 638 N N . PHE A 1 84 ? 16.787 8.427 9.078 1.00 91.19 84 PHE A N 1
ATOM 639 C CA . PHE A 1 84 ? 16.597 9.220 7.863 1.00 91.19 84 PHE A CA 1
ATOM 640 C C . PHE A 1 84 ? 17.825 9.208 6.929 1.00 91.19 84 PHE A C 1
ATOM 642 O O . PHE A 1 84 ? 17.637 8.909 5.746 1.00 91.19 84 PHE A O 1
ATOM 649 N N . PRO A 1 85 ? 19.066 9.468 7.406 1.00 94.69 85 PRO A N 1
ATOM 650 C CA . PRO A 1 85 ? 20.249 9.452 6.547 1.00 94.69 85 PRO A CA 1
ATOM 651 C C . PRO A 1 85 ? 20.442 8.102 5.834 1.00 94.69 85 PRO A C 1
ATOM 653 O O . PRO A 1 85 ? 20.675 7.092 6.502 1.00 94.69 85 PRO A O 1
ATOM 656 N N . PRO A 1 86 ? 20.405 8.057 4.486 1.00 89.56 86 PRO A N 1
ATOM 657 C CA . PRO A 1 86 ? 20.549 6.803 3.744 1.00 89.56 86 PRO A CA 1
ATOM 658 C C . PRO A 1 86 ? 21.901 6.118 3.958 1.00 89.56 86 PRO A C 1
ATOM 660 O O . PRO A 1 86 ? 21.972 4.898 3.927 1.00 89.56 86 PRO A O 1
ATOM 663 N N . SER A 1 87 ? 22.963 6.888 4.217 1.00 95.19 87 SER A N 1
ATOM 664 C CA . SER A 1 87 ? 24.308 6.363 4.494 1.00 95.19 87 SER A CA 1
ATOM 665 C C . SER A 1 87 ? 24.403 5.558 5.792 1.00 95.19 87 SER A C 1
ATOM 667 O O . SER A 1 87 ? 25.379 4.841 5.986 1.00 95.19 87 SER A O 1
ATOM 669 N N . LEU A 1 88 ? 23.413 5.682 6.682 1.00 93.94 88 LEU A N 1
ATOM 670 C CA . LEU A 1 88 ? 23.401 5.037 7.994 1.00 93.94 88 LEU A CA 1
ATOM 671 C C . LEU A 1 88 ? 22.473 3.818 8.059 1.00 93.94 88 LEU A C 1
ATOM 673 O O . LEU A 1 88 ? 22.268 3.278 9.144 1.00 93.94 88 LEU A O 1
ATOM 677 N N . ARG A 1 89 ? 21.887 3.386 6.936 1.00 92.50 89 ARG A N 1
ATOM 678 C CA . ARG A 1 89 ? 20.968 2.242 6.919 1.00 92.50 89 ARG A CA 1
ATOM 679 C C . ARG A 1 89 ? 21.081 1.405 5.655 1.00 92.50 89 ARG A C 1
ATOM 681 O O . ARG A 1 89 ? 21.414 1.908 4.587 1.00 92.50 89 ARG A O 1
ATOM 688 N N . ASP A 1 90 ? 20.704 0.136 5.772 1.00 92.38 90 ASP A N 1
ATOM 689 C CA . ASP A 1 90 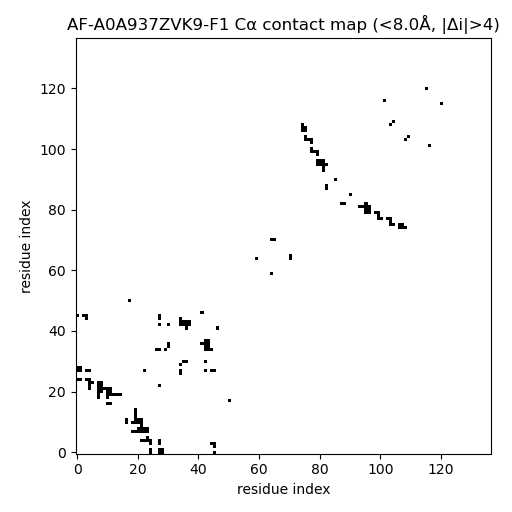? 20.429 -0.710 4.614 1.00 92.38 90 ASP A CA 1
ATOM 690 C C . ASP A 1 90 ? 19.049 -0.336 4.028 1.00 92.38 90 ASP A C 1
ATOM 692 O O . ASP A 1 90 ? 18.027 -0.466 4.714 1.00 92.38 90 ASP A O 1
ATOM 696 N N . PRO A 1 91 ? 18.967 0.138 2.769 1.00 87.38 91 PRO A N 1
ATOM 697 C CA . PRO A 1 91 ? 17.696 0.497 2.150 1.00 87.38 91 PRO A CA 1
ATOM 698 C C . PRO A 1 91 ? 16.757 -0.693 1.912 1.00 87.38 91 PRO A C 1
ATOM 700 O O . PRO A 1 91 ? 15.573 -0.464 1.671 1.00 87.38 91 PRO A O 1
ATOM 703 N N . LEU A 1 92 ? 17.253 -1.932 1.977 1.00 91.81 92 LEU A N 1
ATOM 704 C CA . LEU A 1 92 ? 16.464 -3.149 1.780 1.00 91.81 92 LEU A CA 1
ATOM 705 C C . LEU A 1 92 ? 15.943 -3.758 3.089 1.00 91.81 92 LEU A C 1
ATOM 707 O O . LEU A 1 92 ? 15.081 -4.635 3.033 1.00 91.81 92 LEU A O 1
ATOM 711 N N . ALA A 1 93 ? 16.432 -3.308 4.250 1.00 92.19 93 ALA A N 1
ATOM 712 C CA . ALA A 1 93 ? 16.064 -3.879 5.547 1.00 92.19 93 ALA A CA 1
ATOM 713 C C . ALA A 1 93 ? 14.682 -3.421 6.049 1.00 92.19 93 ALA A C 1
ATOM 715 O O . ALA A 1 93 ? 13.957 -4.215 6.648 1.00 92.19 93 ALA A O 1
ATOM 716 N N . PHE A 1 94 ? 14.291 -2.166 5.772 1.00 92.75 94 PHE A N 1
ATOM 717 C CA . PHE A 1 94 ? 13.034 -1.562 6.254 1.00 92.75 94 PHE A CA 1
ATOM 718 C C . PHE A 1 94 ? 12.812 -1.765 7.771 1.00 92.75 94 PHE A C 1
ATOM 720 O O . PHE A 1 94 ? 11.732 -2.186 8.203 1.00 92.75 94 PHE A O 1
ATOM 727 N N . ASP A 1 95 ? 13.838 -1.502 8.586 1.00 93.69 95 ASP A N 1
ATOM 728 C CA . ASP A 1 95 ? 13.851 -1.806 10.024 1.00 93.69 95 ASP A CA 1
ATOM 729 C C . ASP A 1 95 ? 12.693 -1.141 10.784 1.00 93.69 95 ASP A C 1
ATOM 731 O O . ASP A 1 95 ? 12.042 -1.781 11.616 1.00 93.69 95 ASP A O 1
ATOM 735 N N . GLY A 1 96 ? 12.371 0.114 10.459 1.00 94.69 96 GLY A N 1
ATOM 736 C CA . GLY A 1 96 ? 11.250 0.849 11.042 1.00 94.69 96 GLY A CA 1
ATOM 737 C C . GLY A 1 96 ? 9.907 0.164 10.783 1.00 94.69 96 GLY A C 1
ATOM 738 O O . GLY A 1 96 ? 9.119 -0.036 11.711 1.00 94.69 96 GLY A O 1
ATOM 739 N N . ALA A 1 97 ? 9.660 -0.277 9.547 1.00 95.06 97 ALA A N 1
ATOM 740 C CA . ALA A 1 97 ? 8.446 -1.019 9.208 1.00 95.06 97 ALA A CA 1
ATOM 741 C C . ALA A 1 97 ? 8.397 -2.376 9.929 1.00 95.06 97 ALA A C 1
ATOM 743 O O . ALA A 1 97 ? 7.362 -2.727 10.501 1.00 95.06 97 ALA A O 1
ATOM 744 N N . CYS A 1 98 ? 9.511 -3.115 9.955 1.00 95.00 98 CYS A N 1
ATOM 745 C CA . CYS A 1 98 ? 9.609 -4.397 10.656 1.00 95.00 98 CYS A CA 1
ATOM 746 C C . CYS A 1 98 ? 9.305 -4.252 12.154 1.00 95.00 98 CYS A C 1
ATOM 748 O O . CYS A 1 98 ? 8.543 -5.042 12.718 1.00 95.00 98 CYS A O 1
ATOM 750 N N . LEU A 1 99 ? 9.852 -3.217 12.795 1.00 95.62 99 LEU A N 1
ATOM 751 C CA . LEU A 1 99 ? 9.635 -2.931 14.208 1.00 95.62 99 LEU A CA 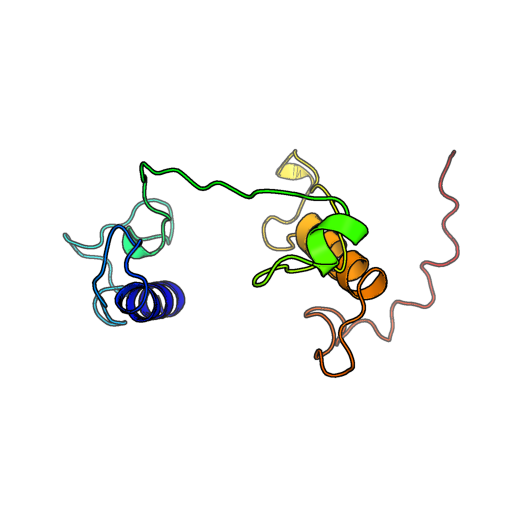1
ATOM 752 C C . LEU A 1 99 ? 8.190 -2.516 14.504 1.00 95.62 99 LEU A C 1
ATOM 754 O O . LEU A 1 99 ? 7.606 -3.004 15.475 1.00 95.62 99 LEU A O 1
ATOM 758 N N . ALA A 1 100 ? 7.606 -1.645 13.672 1.00 96.75 100 ALA A N 1
ATOM 759 C CA . ALA A 1 100 ? 6.210 -1.233 13.804 1.00 96.75 100 ALA A CA 1
ATOM 760 C C . ALA A 1 100 ? 5.271 -2.445 13.738 1.00 96.75 100 ALA A C 1
ATOM 762 O O . ALA A 1 100 ? 4.407 -2.607 14.600 1.00 96.75 100 ALA A O 1
ATOM 763 N N . TRP A 1 101 ? 5.500 -3.345 12.777 1.00 95.00 101 TRP A N 1
ATOM 764 C CA . TRP A 1 101 ? 4.741 -4.587 12.643 1.00 95.00 101 TRP A CA 1
ATOM 765 C C . TRP A 1 101 ? 4.915 -5.525 13.838 1.00 95.00 101 TRP A C 1
ATOM 767 O O . TRP A 1 101 ? 3.923 -6.012 14.379 1.00 95.00 101 TRP A O 1
ATOM 777 N N . ALA A 1 102 ? 6.152 -5.767 14.278 1.00 94.38 102 ALA A N 1
ATOM 778 C CA . ALA A 1 102 ? 6.425 -6.669 15.396 1.00 94.38 102 ALA A CA 1
ATOM 779 C C . ALA A 1 102 ? 5.730 -6.212 16.689 1.00 94.38 102 ALA A C 1
ATOM 781 O O . ALA A 1 102 ? 5.106 -7.018 17.374 1.00 94.38 102 ALA A O 1
ATOM 782 N N . ARG A 1 103 ? 5.788 -4.913 16.996 1.00 95.38 103 ARG A N 1
ATOM 783 C CA . ARG A 1 103 ? 5.121 -4.322 18.164 1.00 95.38 103 ARG A CA 1
ATOM 784 C C . ARG A 1 103 ? 3.597 -4.338 18.027 1.00 95.38 103 ARG A C 1
ATOM 786 O O . ARG A 1 103 ? 2.919 -4.688 18.987 1.00 95.38 103 ARG A O 1
ATOM 793 N N . ALA A 1 104 ? 3.060 -4.034 16.842 1.00 95.56 104 ALA A N 1
ATOM 794 C CA . ALA A 1 104 ? 1.614 -4.041 16.609 1.00 95.56 104 ALA A CA 1
ATOM 795 C C . ALA A 1 104 ? 0.995 -5.432 16.820 1.00 95.56 104 ALA A C 1
ATOM 797 O O . ALA A 1 104 ? -0.100 -5.538 17.365 1.00 95.56 104 ALA A O 1
ATOM 798 N N . LEU A 1 105 ? 1.708 -6.500 16.446 1.00 93.69 105 LEU A N 1
ATOM 799 C CA . LEU A 1 105 ? 1.266 -7.881 16.675 1.00 93.69 105 LEU A CA 1
ATOM 800 C C . LEU A 1 105 ? 1.275 -8.292 18.154 1.00 93.69 105 LEU A C 1
ATOM 802 O O . LEU A 1 105 ? 0.521 -9.187 18.529 1.00 93.69 105 LEU A O 1
ATOM 806 N N . VAL A 1 106 ? 2.117 -7.664 18.979 1.00 93.00 106 VAL A N 1
ATOM 807 C CA . VAL A 1 106 ? 2.143 -7.884 20.434 1.00 93.00 106 VAL A CA 1
ATOM 808 C C . VAL A 1 106 ? 1.033 -7.090 21.126 1.00 93.00 106 VAL A C 1
ATOM 810 O O . VAL A 1 106 ? 0.364 -7.633 21.997 1.00 93.00 106 VAL A O 1
ATOM 813 N N . GLU A 1 107 ? 0.818 -5.830 20.734 1.00 93.25 107 GLU A N 1
ATOM 814 C CA . GLU A 1 107 ? -0.218 -4.954 21.309 1.00 93.25 107 GLU A CA 1
ATOM 815 C C . GLU A 1 107 ? -1.638 -5.415 20.947 1.00 93.25 107 GLU A C 1
ATOM 817 O O . GLU A 1 107 ? -2.525 -5.433 21.797 1.00 93.25 107 GLU A O 1
ATOM 822 N N . GLY A 1 108 ? -1.845 -5.820 19.691 1.00 88.81 108 GLY A N 1
ATOM 823 C CA . GLY A 1 108 ? -3.129 -6.267 19.160 1.00 88.81 108 GLY A CA 1
ATOM 824 C C . GLY A 1 108 ? -3.052 -7.700 18.647 1.00 88.81 108 GLY A C 1
ATOM 825 O O . GLY A 1 108 ? -3.126 -7.897 17.430 1.00 88.81 108 GLY A O 1
ATOM 826 N N . PRO A 1 109 ? -2.891 -8.704 19.530 1.00 79.94 109 PRO A N 1
ATOM 827 C CA . PRO A 1 109 ? -2.704 -10.082 19.113 1.00 79.94 109 PRO A CA 1
ATOM 828 C C . PRO A 1 109 ? -3.909 -10.560 18.304 1.00 79.94 109 PRO A C 1
ATOM 830 O O . PRO A 1 109 ? -5.058 -10.516 18.747 1.00 79.94 109 PRO A O 1
ATOM 833 N N . ILE A 1 110 ? -3.637 -11.042 17.096 1.00 79.69 110 ILE A N 1
ATOM 834 C CA . ILE A 1 110 ? -4.620 -11.745 16.276 1.00 79.69 110 ILE A CA 1
ATOM 835 C C . ILE A 1 110 ? -4.545 -13.214 16.695 1.00 79.69 110 ILE A C 1
ATOM 837 O O . ILE A 1 110 ? -3.456 -13.792 16.700 1.00 79.69 110 ILE A O 1
ATOM 841 N N . ALA A 1 111 ? -5.673 -13.818 17.072 1.00 55.34 111 ALA A N 1
ATOM 842 C CA . ALA A 1 111 ? -5.726 -15.221 17.479 1.00 55.34 111 ALA A CA 1
ATOM 843 C C . ALA A 1 111 ? -5.097 -16.145 16.403 1.00 55.34 111 ALA A C 1
ATOM 845 O O . ALA A 1 111 ? -5.617 -16.293 15.301 1.00 55.34 111 ALA A O 1
ATOM 846 N N . SER A 1 112 ? -3.912 -16.670 16.744 1.00 52.12 112 SER A N 1
ATOM 847 C CA . SER A 1 112 ? -3.132 -17.793 16.190 1.00 52.12 112 SER A CA 1
ATOM 848 C C . SER A 1 112 ? -3.323 -18.226 14.720 1.00 52.12 112 SER A C 1
ATOM 850 O O . SER A 1 112 ? -4.039 -19.178 14.423 1.00 52.12 112 SER A O 1
ATOM 852 N N . ARG A 1 113 ? -2.503 -17.658 13.817 1.00 44.47 113 ARG A N 1
ATOM 853 C CA . ARG A 1 113 ? -1.701 -18.369 12.778 1.00 44.47 113 ARG A CA 1
ATOM 854 C C . ARG A 1 113 ? -0.951 -17.368 11.890 1.00 44.47 113 ARG A C 1
ATOM 856 O O . ARG A 1 113 ? -1.168 -17.289 10.685 1.00 44.47 113 ARG A O 1
ATOM 863 N N . LEU A 1 114 ? -0.033 -16.600 12.472 1.00 47.62 114 LEU A N 1
ATOM 864 C CA . LEU A 1 114 ? 0.951 -15.892 11.654 1.00 47.62 114 LEU A CA 1
ATOM 865 C C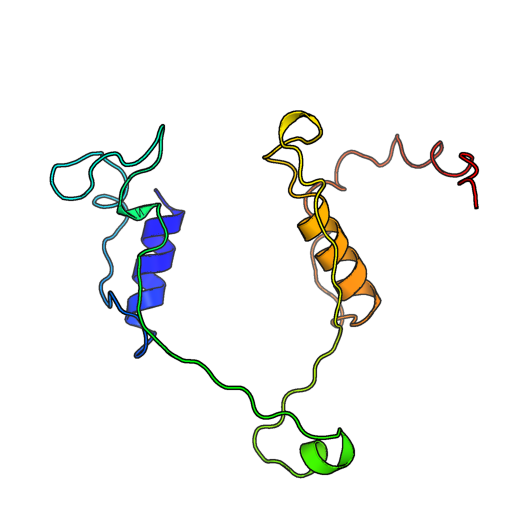 . LEU A 1 114 ? 2.236 -16.724 11.598 1.00 47.62 114 LEU A C 1
ATOM 867 O O . LEU A 1 114 ? 2.768 -17.079 12.654 1.00 47.62 114 LEU A O 1
ATOM 871 N N . PRO A 1 115 ? 2.736 -17.085 10.401 1.00 45.75 115 PRO A N 1
ATOM 872 C CA . PRO A 1 115 ? 4.081 -17.617 10.293 1.00 45.75 115 PRO A CA 1
ATOM 873 C C . PRO A 1 115 ? 5.058 -16.573 10.842 1.00 45.75 115 PRO A C 1
ATOM 875 O O . PRO A 1 115 ? 4.882 -15.376 10.623 1.00 45.75 115 PRO A O 1
ATOM 878 N N . MET A 1 116 ? 6.062 -17.058 11.574 1.00 41.97 116 MET A N 1
ATOM 879 C CA . MET A 1 116 ? 7.187 -16.291 12.120 1.00 41.97 116 MET A CA 1
ATOM 880 C C . MET A 1 116 ? 7.601 -15.121 11.204 1.00 41.97 116 MET A C 1
ATOM 882 O O . MET A 1 116 ? 7.681 -15.331 9.987 1.00 41.97 116 MET A O 1
ATOM 886 N N . PRO A 1 117 ? 7.936 -13.936 11.754 1.00 49.47 117 PRO A N 1
ATOM 887 C CA . PRO A 1 117 ? 8.393 -12.799 10.962 1.00 49.47 117 PRO A CA 1
ATOM 888 C C . PRO A 1 117 ? 9.521 -13.205 10.006 1.00 49.47 117 PRO A C 1
ATOM 890 O O . PRO A 1 117 ? 10.471 -13.895 10.398 1.00 49.47 117 PRO A O 1
ATOM 893 N N . TRP A 1 118 ? 9.402 -12.797 8.740 1.00 36.19 118 TRP A N 1
ATOM 894 C CA . TRP A 1 118 ? 10.454 -12.966 7.738 1.00 36.19 118 TRP A CA 1
ATOM 895 C C . TRP A 1 118 ? 11.759 -12.362 8.285 1.00 36.19 118 TRP A C 1
ATOM 897 O O . TRP A 1 118 ? 11.805 -11.180 8.599 1.00 36.19 118 TRP A O 1
ATOM 907 N N . GLY A 1 119 ? 12.787 -13.200 8.476 1.00 45.88 119 GLY A N 1
ATOM 908 C CA . GLY A 1 119 ? 14.087 -12.814 9.055 1.00 45.88 119 GLY A CA 1
ATOM 909 C C . GLY A 1 119 ? 14.470 -13.504 10.375 1.00 45.88 119 GLY A C 1
ATOM 910 O O . GLY A 1 119 ? 15.647 -13.552 10.717 1.00 45.88 119 GLY A O 1
ATOM 911 N N . GLN A 1 120 ? 13.530 -14.132 11.091 1.00 48.78 120 GLN A N 1
ATOM 912 C CA . GLN A 1 120 ? 13.805 -14.819 12.373 1.00 48.78 120 GLN A CA 1
ATOM 913 C C . GLN A 1 120 ? 14.177 -16.312 12.228 1.00 48.78 120 GLN A C 1
ATOM 915 O O . GLN A 1 120 ? 14.390 -17.008 13.219 1.00 48.78 120 GLN A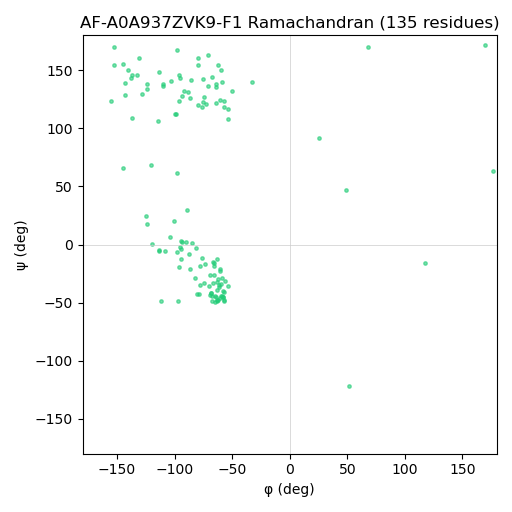 O 1
ATOM 920 N N . ARG A 1 121 ? 14.271 -16.846 11.000 1.00 45.03 121 ARG A N 1
ATOM 921 C CA . ARG A 1 121 ? 14.497 -18.288 10.769 1.00 45.03 121 ARG A CA 1
ATOM 922 C C . ARG A 1 121 ? 15.960 -18.730 10.964 1.00 45.03 121 ARG A C 1
ATOM 924 O O . ARG A 1 121 ? 16.189 -19.911 11.193 1.00 45.03 121 ARG A O 1
ATOM 931 N N . SER A 1 122 ? 16.933 -17.810 10.936 1.00 42.88 122 SER A N 1
ATOM 932 C CA . SER A 1 122 ? 18.373 -18.131 11.036 1.00 42.88 122 SER A CA 1
ATOM 933 C C . SER A 1 122 ? 19.079 -17.635 12.308 1.00 42.88 122 SER A C 1
ATOM 935 O O . SER A 1 122 ? 20.239 -17.969 12.524 1.00 42.88 122 SER A O 1
ATOM 937 N N . ARG A 1 123 ? 18.416 -16.876 13.194 1.00 42.03 123 ARG A N 1
ATOM 938 C CA . ARG A 1 123 ? 19.072 -16.236 14.357 1.00 42.03 123 ARG A CA 1
ATOM 939 C C . ARG A 1 123 ? 18.892 -16.953 15.701 1.00 42.03 123 ARG A C 1
ATOM 941 O O . ARG A 1 123 ? 19.155 -16.362 16.745 1.00 42.03 123 ARG A O 1
ATOM 948 N N . ARG A 1 124 ? 18.555 -18.251 15.714 1.00 37.72 124 ARG A N 1
ATOM 949 C CA . ARG A 1 124 ? 18.553 -19.046 16.965 1.00 37.72 124 ARG A CA 1
ATOM 950 C C . ARG A 1 124 ? 19.935 -19.190 17.620 1.00 37.72 124 ARG A C 1
ATOM 952 O O . ARG A 1 124 ? 19.987 -19.543 18.790 1.00 37.72 124 ARG A O 1
ATOM 959 N N . SER A 1 125 ? 21.024 -18.844 16.929 1.00 35.53 125 SER A N 1
ATOM 960 C CA . SER A 1 125 ? 22.374 -18.868 17.513 1.00 35.53 125 SER A CA 1
ATOM 961 C C . SER A 1 125 ? 22.890 -17.511 18.018 1.00 35.53 125 SER A C 1
ATOM 963 O O . SER A 1 125 ? 23.939 -17.477 18.649 1.00 35.53 125 SER A O 1
ATOM 965 N N . ALA A 1 126 ? 22.173 -16.399 17.791 1.00 38.12 126 ALA A N 1
ATOM 966 C CA . ALA A 1 126 ? 22.659 -15.048 18.128 1.00 38.12 126 ALA A CA 1
ATOM 967 C C . ALA A 1 126 ? 21.872 -14.339 19.253 1.00 38.12 126 ALA A C 1
ATOM 969 O O . ALA A 1 126 ? 22.273 -13.279 19.718 1.00 38.12 126 ALA A O 1
ATOM 970 N N . MET A 1 127 ? 20.773 -14.925 19.741 1.00 34.34 127 MET A N 1
ATOM 971 C CA . MET A 1 127 ? 19.933 -14.359 20.815 1.00 34.34 127 MET A CA 1
ATOM 972 C C . MET A 1 127 ? 20.368 -14.772 22.235 1.00 34.34 127 MET A C 1
ATOM 974 O O . MET A 1 127 ? 19.543 -14.846 23.140 1.00 34.34 127 MET A O 1
ATOM 978 N N . ARG A 1 128 ? 21.664 -15.033 22.456 1.00 32.56 128 ARG A N 1
ATOM 979 C CA . ARG A 1 128 ? 22.236 -15.188 23.811 1.00 32.56 128 ARG A CA 1
ATOM 980 C C . ARG A 1 128 ? 23.139 -14.030 24.250 1.00 32.56 128 ARG A C 1
ATOM 982 O O . ARG A 1 128 ? 23.524 -14.004 25.409 1.00 32.56 128 ARG A O 1
ATOM 989 N N . SER A 1 129 ? 23.429 -13.055 23.388 1.00 35.19 129 SER A N 1
ATOM 990 C CA . SER A 1 129 ? 24.418 -12.000 23.680 1.00 35.19 129 SER A CA 1
ATOM 991 C C . SER A 1 129 ? 23.879 -10.563 23.678 1.00 35.19 129 SER A C 1
ATOM 993 O O . SER A 1 129 ? 24.635 -9.642 23.955 1.00 35.19 129 SER A O 1
ATOM 995 N N . PHE A 1 130 ? 22.582 -10.340 23.432 1.00 35.19 130 PHE A N 1
ATOM 996 C CA . PHE A 1 130 ? 21.994 -8.985 23.417 1.00 35.19 130 PHE A CA 1
ATOM 997 C C . PHE A 1 130 ? 21.367 -8.538 24.751 1.00 35.19 130 PHE A C 1
ATOM 999 O O . PHE A 1 130 ? 20.807 -7.450 24.830 1.00 35.19 130 PHE A O 1
ATOM 1006 N N . ALA A 1 131 ? 21.453 -9.362 25.801 1.00 35.97 131 ALA A N 1
ATOM 1007 C CA . ALA A 1 131 ? 20.887 -9.066 27.121 1.00 35.97 131 ALA A CA 1
ATOM 1008 C C . ALA A 1 131 ? 21.811 -8.227 28.031 1.00 35.97 131 ALA A C 1
ATOM 1010 O O . ALA A 1 131 ? 21.447 -7.960 29.171 1.00 35.97 131 ALA A O 1
ATOM 1011 N N . SER A 1 132 ? 22.997 -7.820 27.563 1.00 35.06 132 SER A N 1
ATOM 1012 C CA . SER A 1 132 ? 24.031 -7.209 28.415 1.00 35.06 132 SER A CA 1
ATOM 1013 C C . SER A 1 132 ? 24.515 -5.826 27.971 1.00 35.06 132 SER A C 1
ATOM 1015 O O . SER A 1 132 ? 25.575 -5.399 28.417 1.00 35.06 132 SER A O 1
ATOM 1017 N N . VAL A 1 133 ? 23.782 -5.108 27.112 1.00 38.94 133 VAL A N 1
ATOM 1018 C CA . VAL A 1 133 ? 24.158 -3.730 26.744 1.00 38.94 133 VAL A CA 1
ATOM 1019 C C . VAL A 1 133 ? 23.325 -2.740 27.572 1.00 38.94 133 VAL A C 1
ATOM 1021 O O . VAL A 1 133 ? 22.109 -2.682 27.374 1.00 38.94 133 VAL A O 1
ATOM 1024 N N . PRO A 1 134 ? 23.925 -1.967 28.499 1.00 35.06 134 PRO A N 1
ATOM 1025 C CA . PRO A 1 134 ? 23.209 -0.937 29.238 1.00 35.06 134 PRO A CA 1
ATOM 1026 C C . PRO A 1 134 ? 22.920 0.245 28.306 1.00 35.06 134 PRO A C 1
ATOM 1028 O O . PRO A 1 134 ? 23.839 0.840 27.746 1.00 35.06 134 PRO A O 1
ATOM 1031 N N . TRP A 1 135 ? 21.642 0.583 28.138 1.00 42.75 135 TRP A N 1
ATOM 1032 C CA . TRP A 1 135 ? 21.223 1.808 27.454 1.00 42.75 135 TRP A CA 1
ATOM 1033 C C . TRP A 1 135 ? 21.478 3.014 28.381 1.00 42.75 135 TRP A C 1
ATOM 1035 O O . TRP A 1 135 ? 21.032 2.973 29.532 1.00 42.75 135 TRP A O 1
ATOM 1045 N N . PRO A 1 136 ? 22.190 4.069 27.943 1.00 39.62 136 PRO A N 1
ATOM 1046 C CA . PRO A 1 136 ? 22.302 5.298 28.725 1.00 39.62 136 PRO A CA 1
ATOM 1047 C C . PRO A 1 136 ? 20.939 6.005 28.797 1.00 39.62 136 PRO A C 1
ATOM 1049 O O . PRO A 1 136 ? 20.155 5.929 27.854 1.00 39.62 136 PRO A O 1
ATOM 1052 N N . ARG A 1 137 ? 20.655 6.626 29.948 1.00 43.72 137 ARG A N 1
ATOM 1053 C CA . ARG A 1 137 ? 19.399 7.345 30.221 1.00 43.72 137 ARG A CA 1
ATOM 1054 C C . ARG A 1 137 ? 19.169 8.504 29.260 1.00 43.72 137 ARG A C 1
ATOM 1056 O O . ARG A 1 137 ? 20.172 9.164 28.910 1.00 43.72 137 ARG A O 1
#

Sequence (137 aa):
MRIAAKNHANAVHNPFVRIRRDLGFDFCNPVSDRNPCVAGPFRRTDCSRVSDGVAAIVRAEAEVAAHLARAIGFRARVQANDVFPPSLRDPLAFDGACLAWARALVEGPIASRLPMPWGQRSRRSAMRSFASVPWPR

Solvent-accessible surface area (backbone atoms only — not comparable to full-atom values): 9142 Å² total; per-residue (Å²): 54,71,67,42,17,52,52,22,49,57,22,55,78,38,90,86,45,93,64,64,48,64,61,44,47,81,56,42,52,52,76,41,98,92,24,38,74,72,57,89,95,37,31,56,62,70,49,87,72,95,76,89,86,87,86,89,83,90,85,70,56,70,75,64,33,72,74,43,98,80,63,80,83,82,61,52,86,59,85,55,72,60,79,79,60,66,93,80,50,67,90,86,66,48,61,18,62,54,51,21,50,57,51,25,49,66,68,27,65,71,91,84,80,75,78,76,66,93,81,64,87,79,47,86,84,63,79,82,72,77,89,75,73,85,78,83,132